Protein AF-A0A968B9H5-F1 (afdb_monomer_lite)

pLDDT: mean 78.17, std 20.03, range [37.38, 98.25]

Secondary structure (DSSP, 8-state):
-------------TT----------TTSTT---TTS--S--SSPPTTSSPPPTT-EEEEEEE---SS-BTTBPSSEEEEEETTS-EEE-

Sequence (89 aa):
MKGVFDGKNGQDISLVATAEAKKQDSSAIGAYSPTKPYPKHDVYYPGTEELKPDEIRVIAIGSGMPMPRLKQAAPCFLIELGNGDKFIF

Structure (mmCIF, N/CA/C/O backbone):
data_AF-A0A968B9H5-F1
#
_entry.id   AF-A0A968B9H5-F1
#
loop_
_atom_site.group_PDB
_atom_site.id
_atom_site.type_symbol
_atom_site.label_atom_id
_atom_site.label_alt_id
_atom_site.label_comp_id
_atom_site.label_asym_id
_atom_site.label_entity_id
_atom_site.label_seq_id
_atom_site.pdbx_PDB_ins_code
_atom_site.Cartn_x
_atom_site.Cartn_y
_atom_site.Cartn_z
_atom_site.occupancy
_atom_site.B_iso_or_equiv
_atom_site.auth_seq_id
_atom_site.auth_comp_id
_atom_site.auth_asym_id
_atom_site.auth_atom_id
_atom_site.pdbx_PDB_model_num
ATOM 1 N N . 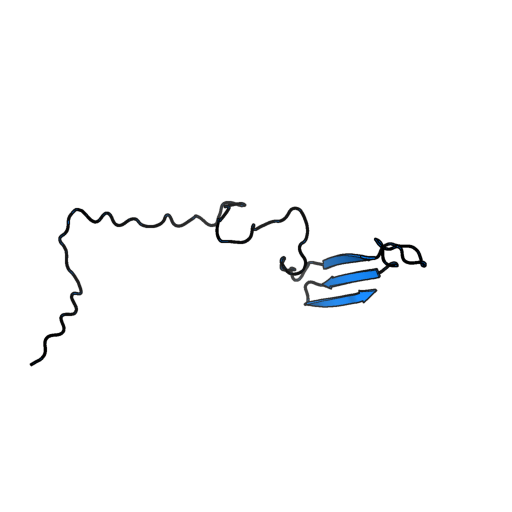MET A 1 1 ? -12.866 -20.917 64.616 1.00 37.38 1 MET A N 1
ATOM 2 C CA . MET A 1 1 ? -14.100 -21.437 63.986 1.00 37.38 1 MET A CA 1
ATOM 3 C C . MET A 1 1 ? -14.532 -20.426 62.928 1.00 37.38 1 MET A C 1
ATOM 5 O O . MET A 1 1 ? -14.391 -19.238 63.174 1.00 37.38 1 MET A O 1
ATOM 9 N N . LYS A 1 2 ? -14.897 -20.916 61.738 1.00 45.53 2 LYS A N 1
ATOM 10 C CA . LYS A 1 2 ? -15.171 -20.195 60.477 1.00 45.53 2 LYS A CA 1
ATOM 11 C C . LYS A 1 2 ? -16.126 -18.997 60.593 1.00 45.53 2 LYS A C 1
ATOM 13 O O . LYS A 1 2 ? -17.104 -19.067 61.325 1.00 45.53 2 LYS A O 1
ATOM 18 N N . GLY A 1 3 ? -15.922 -18.028 59.700 1.00 42.09 3 GLY A N 1
ATOM 19 C CA . GLY A 1 3 ? -16.956 -17.107 59.230 1.00 42.09 3 GLY A CA 1
ATOM 20 C C . GLY A 1 3 ? -16.472 -16.281 58.037 1.00 42.09 3 GLY A C 1
A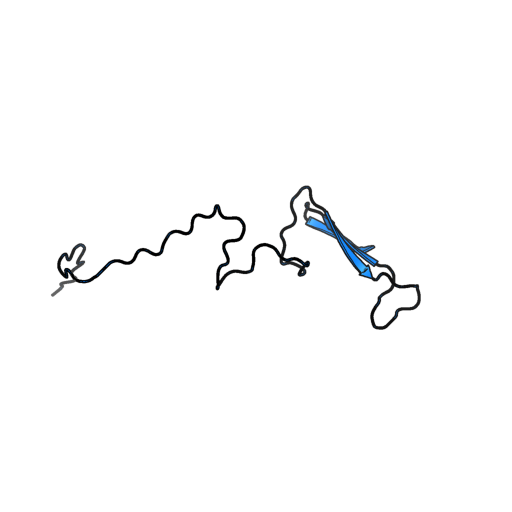TOM 21 O O . GLY A 1 3 ? -16.009 -15.164 58.220 1.00 42.09 3 GLY A O 1
ATOM 22 N N . VAL A 1 4 ? -16.534 -16.847 56.828 1.00 50.31 4 VAL A N 1
ATOM 23 C CA . VAL A 1 4 ? -16.475 -16.076 55.573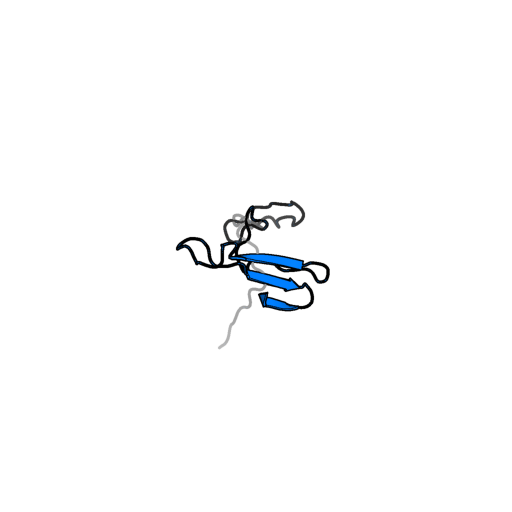 1.00 50.31 4 VAL A CA 1
ATOM 24 C C . VAL A 1 4 ? -17.873 -15.508 55.351 1.00 50.31 4 VAL A C 1
ATOM 26 O O . VAL A 1 4 ? -18.830 -16.279 55.311 1.00 50.31 4 VAL A O 1
ATOM 29 N N . PHE A 1 5 ? -17.992 -14.188 55.221 1.00 48.88 5 PHE A N 1
ATOM 30 C CA . PHE A 1 5 ? -19.230 -13.533 54.807 1.00 48.88 5 PHE A CA 1
ATOM 31 C C . PHE A 1 5 ? -19.112 -13.136 53.333 1.00 48.88 5 PHE A C 1
ATOM 33 O O . PHE A 1 5 ? -18.481 -12.136 53.000 1.00 48.88 5 PHE A O 1
ATOM 40 N N . ASP A 1 6 ? -19.737 -13.926 52.457 1.00 52.69 6 ASP A N 1
ATOM 41 C CA . ASP A 1 6 ? -20.088 -13.501 51.100 1.00 52.69 6 ASP A CA 1
ATOM 42 C C . ASP A 1 6 ? -21.218 -12.468 51.211 1.00 52.69 6 ASP A C 1
ATOM 44 O O . ASP A 1 6 ? -22.405 -12.801 51.258 1.00 52.69 6 ASP A O 1
ATOM 48 N N . GLY A 1 7 ? -20.844 -11.193 51.308 1.00 46.94 7 GLY A N 1
ATOM 49 C CA . GLY A 1 7 ? -21.766 -10.059 51.329 1.00 46.94 7 GLY A CA 1
ATOM 50 C C . GLY A 1 7 ? -22.369 -9.814 49.950 1.00 46.94 7 GLY A C 1
ATOM 51 O O . GLY A 1 7 ? -22.052 -8.824 49.302 1.00 46.94 7 GLY A O 1
ATOM 52 N N . LYS A 1 8 ? -23.233 -10.723 49.485 1.00 52.41 8 LYS A N 1
ATOM 53 C CA . LYS A 1 8 ? -23.900 -10.628 48.179 1.00 52.41 8 LYS A CA 1
ATOM 54 C C . LYS A 1 8 ? -24.864 -9.450 48.034 1.00 52.41 8 LYS A C 1
ATOM 56 O O . LYS A 1 8 ? -25.298 -9.244 46.916 1.00 52.41 8 LYS A O 1
ATOM 61 N N . ASN A 1 9 ? -25.187 -8.686 49.081 1.00 52.00 9 ASN A N 1
ATOM 62 C CA . ASN A 1 9 ? -25.919 -7.418 48.977 1.00 52.00 9 ASN A CA 1
ATOM 63 C C . ASN A 1 9 ? -25.710 -6.579 50.245 1.00 52.00 9 ASN A C 1
ATOM 65 O O . ASN A 1 9 ? -26.144 -6.975 51.325 1.00 52.00 9 ASN A O 1
ATOM 69 N N . GLY A 1 10 ? -25.080 -5.415 50.099 1.00 45.06 10 GLY A N 1
ATOM 70 C CA . GLY A 1 10 ? -25.054 -4.355 51.103 1.00 45.06 10 GLY A CA 1
ATOM 71 C C . GLY A 1 10 ? -25.599 -3.076 50.479 1.00 45.06 10 GLY A C 1
ATOM 72 O O . GLY A 1 10 ? -24.868 -2.364 49.801 1.00 45.06 10 GLY A O 1
ATOM 73 N N . GLN A 1 11 ? -26.891 -2.819 50.662 1.00 53.38 11 GLN A N 1
ATOM 74 C CA . GLN A 1 11 ? -27.493 -1.509 50.415 1.00 53.38 11 GLN A CA 1
ATOM 75 C C . GLN A 1 11 ? -27.433 -0.738 51.736 1.00 53.38 11 GLN A C 1
ATOM 77 O O . GLN A 1 11 ? -28.152 -1.094 52.662 1.00 53.38 11 GLN A O 1
ATOM 82 N N . ASP A 1 12 ? -26.500 0.210 51.846 1.00 45.81 12 ASP A N 1
ATOM 83 C CA . ASP A 1 12 ? -26.788 1.610 52.198 1.00 45.81 12 ASP A CA 1
ATOM 84 C C . ASP A 1 12 ? -25.483 2.412 52.327 1.00 45.81 12 ASP A C 1
ATOM 86 O O . ASP A 1 12 ? -24.809 2.379 53.353 1.00 45.81 12 ASP A O 1
ATOM 90 N N . ILE A 1 13 ? -25.144 3.161 51.273 1.00 48.50 13 ILE A N 1
ATOM 91 C CA . ILE A 1 13 ? -24.483 4.468 51.384 1.00 48.50 13 ILE A CA 1
ATOM 92 C C . ILE A 1 13 ? -25.061 5.314 50.245 1.00 48.50 13 ILE A C 1
ATOM 94 O O . ILE A 1 13 ? -24.649 5.191 49.091 1.00 48.50 13 ILE A O 1
ATOM 98 N N . SER A 1 14 ? -26.031 6.170 50.559 1.00 49.03 14 SER A N 1
ATOM 99 C CA . SER A 1 14 ? -26.777 7.048 49.639 1.00 49.03 14 SER A CA 1
ATOM 100 C C . SER A 1 14 ? -25.940 8.156 48.962 1.00 49.03 14 SER A C 1
ATOM 102 O O . SER A 1 14 ? -26.476 9.173 48.530 1.00 49.03 14 SER A O 1
ATOM 104 N N . LEU A 1 15 ? -24.620 7.970 48.846 1.00 50.69 15 LEU A N 1
ATOM 105 C CA . LEU A 1 15 ? -23.667 8.933 48.282 1.00 50.69 15 LEU A CA 1
ATOM 106 C C . LEU A 1 15 ? -22.736 8.351 47.209 1.00 50.69 15 LEU A C 1
ATOM 108 O O . LEU A 1 15 ? -21.930 9.093 46.649 1.00 50.69 15 LEU A O 1
ATOM 112 N N . VAL A 1 16 ? -22.829 7.060 46.874 1.00 57.44 16 VAL A N 1
ATOM 113 C CA . VAL A 1 16 ? -22.026 6.501 45.777 1.00 57.44 16 VAL A CA 1
ATOM 114 C C . VAL A 1 16 ? -22.823 6.599 44.482 1.00 57.44 16 VAL A C 1
ATOM 116 O O . VAL A 1 16 ? -23.591 5.706 44.136 1.00 57.44 16 VAL A O 1
ATOM 119 N N . ALA A 1 17 ? -22.649 7.707 43.760 1.00 56.34 17 ALA A N 1
ATOM 120 C CA . ALA A 1 17 ? -23.098 7.801 42.379 1.00 56.34 17 ALA A CA 1
ATOM 121 C C . ALA A 1 17 ? -22.338 6.754 41.550 1.00 56.34 17 ALA A C 1
ATOM 123 O O . ALA A 1 17 ? -21.130 6.871 41.331 1.00 56.34 17 ALA A O 1
ATOM 124 N N . THR A 1 18 ? -23.032 5.714 41.099 1.00 62.94 18 THR A N 1
ATOM 125 C CA . THR A 1 18 ? -22.504 4.792 40.097 1.00 62.94 18 THR A CA 1
ATOM 126 C C . THR A 1 18 ? -22.452 5.524 38.761 1.00 62.94 18 THR A C 1
ATOM 128 O O . THR A 1 18 ? -23.470 5.788 38.126 1.00 62.94 18 THR A O 1
ATOM 131 N N . ALA A 1 19 ? -21.248 5.910 38.343 1.00 61.59 19 ALA A N 1
ATOM 132 C CA . ALA A 1 19 ? -21.020 6.444 37.011 1.00 61.59 19 ALA A CA 1
ATOM 133 C C . ALA A 1 19 ? -20.859 5.275 36.032 1.00 61.59 19 ALA A C 1
ATOM 135 O O . ALA A 1 19 ? -19.835 4.591 36.030 1.00 61.59 19 ALA A O 1
ATOM 136 N N . GLU A 1 20 ? -21.863 5.041 35.193 1.00 63.88 20 GLU A N 1
ATOM 137 C CA . GLU A 1 20 ? -21.701 4.177 34.028 1.00 63.88 20 GLU A CA 1
ATOM 138 C C . GLU A 1 20 ? -20.989 4.961 32.921 1.00 63.88 20 GLU A C 1
ATOM 140 O O . GLU A 1 20 ? -21.430 6.035 32.502 1.00 63.88 20 GLU A O 1
ATOM 145 N N . ALA A 1 21 ? -19.860 4.434 32.440 1.00 60.97 21 ALA A N 1
ATOM 146 C CA . ALA A 1 21 ? -19.200 4.982 31.265 1.00 60.97 21 ALA A CA 1
ATOM 147 C C . ALA A 1 21 ? -20.162 4.887 30.073 1.00 60.97 21 ALA A C 1
ATOM 149 O O . ALA A 1 21 ? -20.653 3.805 29.744 1.00 60.97 21 ALA A O 1
ATOM 150 N N . LYS A 1 22 ? -20.431 6.025 29.424 1.00 58.16 22 LYS A N 1
ATOM 151 C CA . LYS A 1 22 ? -21.310 6.106 28.255 1.00 58.16 22 LYS A CA 1
ATOM 152 C C . LYS A 1 22 ? -20.847 5.086 27.210 1.00 58.16 22 LYS A C 1
ATOM 154 O O . LYS A 1 22 ? -19.753 5.215 26.662 1.00 58.16 22 LYS A O 1
ATOM 159 N N . LYS A 1 23 ? -21.670 4.070 26.934 1.00 52.81 23 LYS A N 1
ATOM 160 C CA . LYS A 1 23 ? -21.418 3.107 25.858 1.00 52.81 23 LYS A CA 1
ATOM 161 C C . LYS A 1 23 ? -21.412 3.892 24.548 1.00 52.81 23 LYS A C 1
ATOM 163 O O . LYS A 1 23 ? -22.425 4.463 24.155 1.00 52.81 23 LYS A O 1
ATOM 168 N N . GLN A 1 24 ? -20.238 4.020 23.941 1.00 55.19 24 GLN A N 1
ATOM 169 C CA . GLN A 1 24 ? -20.062 4.803 22.728 1.00 55.19 24 GLN A CA 1
ATOM 170 C C . GLN A 1 24 ? -20.737 4.062 21.573 1.00 55.19 24 GLN A C 1
ATOM 172 O O . GLN A 1 24 ? -20.284 2.984 21.177 1.00 55.19 24 GLN A O 1
ATOM 177 N N . ASP A 1 25 ? -21.837 4.628 21.071 1.00 47.25 25 ASP A N 1
ATOM 178 C CA . ASP A 1 25 ? -22.510 4.141 19.871 1.00 47.25 25 ASP A CA 1
ATOM 179 C C . ASP A 1 25 ? -21.489 4.051 18.739 1.00 47.25 25 ASP A C 1
ATOM 181 O O . ASP A 1 25 ? -20.881 5.035 18.317 1.00 47.25 25 ASP A O 1
ATOM 185 N N . SER A 1 26 ? -21.268 2.827 18.275 1.00 49.22 26 SER A N 1
ATOM 186 C CA . SER A 1 26 ? -20.229 2.474 17.307 1.00 49.22 26 SER A CA 1
ATOM 187 C C . SER A 1 26 ? -20.594 2.886 15.871 1.00 49.22 26 SER A C 1
ATOM 189 O O . SER A 1 26 ? -20.000 2.390 14.920 1.00 49.22 26 SER A O 1
ATOM 191 N N . SER A 1 27 ? -21.588 3.764 15.703 1.00 46.53 27 SER A N 1
ATOM 192 C CA . SER A 1 27 ? -22.184 4.145 14.418 1.00 46.53 27 SER A CA 1
ATOM 193 C C . SER A 1 27 ? -21.744 5.518 13.896 1.00 46.53 27 SER A C 1
ATOM 195 O O . SER A 1 27 ? -22.116 5.889 12.785 1.00 46.53 27 SER A O 1
ATOM 197 N N . ALA A 1 28 ? -20.923 6.271 14.637 1.00 51.66 28 ALA A N 1
ATOM 198 C CA . ALA A 1 28 ? -20.328 7.503 14.125 1.00 51.66 28 ALA A CA 1
ATOM 199 C C . ALA A 1 28 ? -19.009 7.194 13.398 1.00 51.66 28 ALA A C 1
ATOM 201 O O . ALA A 1 28 ? -17.991 6.901 14.031 1.00 51.66 28 ALA A O 1
ATOM 202 N N . ILE A 1 29 ? -19.020 7.283 12.063 1.00 49.81 29 ILE A N 1
ATOM 203 C CA . ILE A 1 29 ? -17.803 7.325 11.242 1.00 49.81 29 ILE A CA 1
ATOM 204 C C . ILE A 1 29 ? -16.911 8.450 11.798 1.00 49.81 29 ILE A C 1
ATOM 206 O O . ILE A 1 29 ? -17.249 9.623 11.671 1.00 49.81 29 ILE A O 1
ATOM 210 N N . GLY A 1 30 ? -15.801 8.096 12.456 1.00 59.06 30 GLY A N 1
ATOM 211 C CA . GLY A 1 30 ? -14.816 9.065 12.960 1.00 59.06 30 GLY A CA 1
ATOM 212 C C . GLY A 1 30 ? -14.852 9.382 14.461 1.00 59.06 30 GLY A C 1
ATOM 213 O O . GLY A 1 30 ? -14.306 10.404 14.870 1.00 59.06 30 GLY A O 1
ATOM 214 N N . ALA A 1 31 ? -15.441 8.532 15.304 1.00 65.31 31 ALA A N 1
ATOM 215 C CA . ALA A 1 31 ? -15.277 8.634 16.754 1.00 65.31 31 ALA A CA 1
ATOM 216 C C . ALA A 1 31 ? -13.790 8.498 17.172 1.00 65.31 31 ALA A C 1
ATOM 218 O O . ALA A 1 31 ? -13.268 7.392 17.305 1.00 65.31 31 ALA A O 1
ATOM 219 N N . TYR A 1 32 ? -13.104 9.628 17.375 1.00 72.06 32 TYR A N 1
ATOM 220 C CA . TYR A 1 32 ? -11.721 9.672 17.857 1.00 72.06 32 TYR A CA 1
ATOM 221 C C . TYR A 1 32 ? -11.627 9.069 19.264 1.00 72.06 32 TYR A C 1
ATOM 223 O O . TYR A 1 32 ? -12.345 9.477 20.179 1.00 72.06 32 TYR A O 1
ATOM 231 N N . SER A 1 33 ? -10.733 8.097 19.439 1.00 80.62 33 SER A N 1
ATOM 232 C CA . SER A 1 33 ? -10.430 7.491 20.733 1.00 80.62 33 SER A CA 1
ATOM 233 C C . SER A 1 33 ? -9.000 7.860 21.129 1.00 80.62 33 SER A C 1
ATOM 235 O O . SER A 1 33 ? -8.090 7.601 20.347 1.00 80.62 33 SER A O 1
ATOM 237 N N . PRO A 1 34 ? -8.764 8.403 22.337 1.00 83.94 34 PRO A N 1
ATOM 238 C CA . PRO A 1 34 ? -7.417 8.765 22.788 1.00 83.94 34 PRO A CA 1
ATOM 239 C C . PRO A 1 34 ? -6.446 7.582 22.897 1.00 83.94 34 PRO A C 1
ATOM 241 O O . PRO A 1 34 ? -5.241 7.786 22.984 1.00 83.94 34 PRO A O 1
ATOM 244 N N . THR A 1 35 ? -6.967 6.353 22.953 1.00 85.56 35 THR A N 1
ATOM 245 C CA . THR A 1 35 ? -6.188 5.131 23.193 1.00 85.56 35 THR A CA 1
ATOM 246 C C . THR A 1 35 ? -6.157 4.180 22.002 1.00 85.56 35 THR A C 1
ATOM 248 O O . THR A 1 35 ? -5.425 3.194 22.051 1.00 85.56 35 THR A O 1
ATOM 251 N N . LYS A 1 36 ? -6.932 4.438 20.939 1.00 82.69 36 LYS A N 1
ATOM 252 C CA . LYS A 1 36 ? -6.950 3.585 19.742 1.00 82.69 36 LYS A CA 1
ATOM 253 C C . LYS A 1 36 ? -6.292 4.285 18.552 1.00 82.69 36 LYS A C 1
ATOM 255 O O . LYS A 1 36 ? -6.385 5.509 18.451 1.00 82.69 36 LYS A O 1
ATOM 260 N N . PRO A 1 37 ? -5.681 3.522 17.627 1.00 77.69 37 PRO A N 1
ATOM 261 C CA . PRO A 1 37 ? -5.241 4.057 16.347 1.00 77.69 37 PRO A CA 1
ATOM 262 C C . PRO A 1 37 ? -6.383 4.765 15.619 1.00 77.69 37 PRO A C 1
ATOM 264 O O . PRO A 1 37 ? -7.543 4.347 15.693 1.00 77.69 37 PRO A O 1
ATOM 267 N N . TYR A 1 38 ? -6.045 5.849 14.924 1.00 80.56 38 TYR A N 1
ATOM 268 C CA . TYR A 1 38 ? -7.012 6.581 14.120 1.00 80.56 38 TYR A CA 1
ATOM 269 C C . TYR A 1 38 ? -7.544 5.665 13.003 1.00 80.56 38 TYR A C 1
ATOM 271 O O . TYR A 1 38 ? -6.745 5.019 12.331 1.00 80.56 38 TYR A O 1
ATOM 279 N N . PRO A 1 39 ? -8.869 5.570 12.798 1.00 77.12 39 PRO A N 1
ATOM 280 C CA . PRO A 1 39 ? -9.445 4.517 11.963 1.00 77.12 39 PRO A CA 1
ATOM 281 C C . PRO A 1 39 ? -9.191 4.679 10.460 1.00 77.12 39 PRO A C 1
ATOM 283 O O . PRO A 1 39 ? -9.372 3.718 9.721 1.00 77.12 39 PRO A O 1
ATOM 286 N N . LYS A 1 40 ? -8.828 5.874 9.983 1.00 82.50 40 LYS A N 1
ATOM 287 C CA . LYS A 1 40 ? -8.602 6.131 8.558 1.00 82.50 40 LYS A CA 1
ATOM 288 C C . LYS A 1 40 ? -7.468 7.122 8.377 1.00 82.50 40 LYS A C 1
ATOM 290 O O . LYS A 1 40 ? -7.615 8.266 8.765 1.00 82.50 40 LYS A O 1
ATOM 295 N N . HIS A 1 41 ? -6.368 6.727 7.763 1.00 86.00 41 HIS A N 1
ATOM 296 C CA . HIS A 1 41 ? -5.270 7.649 7.494 1.00 86.00 41 HIS A CA 1
ATOM 297 C C . HIS A 1 41 ? -5.436 8.323 6.125 1.00 86.00 41 HIS A C 1
ATOM 299 O O . HIS A 1 41 ? -6.032 7.753 5.213 1.00 86.00 41 HIS A O 1
ATOM 305 N N . ASP A 1 42 ? -4.899 9.536 5.977 1.00 91.88 42 ASP A N 1
ATOM 306 C CA . ASP A 1 42 ? -4.789 10.196 4.665 1.00 91.88 42 ASP A CA 1
ATOM 307 C C . ASP A 1 42 ? -3.655 9.593 3.815 1.00 91.88 42 ASP A C 1
ATOM 309 O O . ASP A 1 42 ? -3.582 9.810 2.607 1.00 91.88 42 ASP A O 1
ATOM 313 N N . VAL A 1 43 ? -2.756 8.839 4.456 1.00 94.81 43 VAL A N 1
ATOM 314 C CA . VAL A 1 43 ? -1.609 8.163 3.848 1.00 94.81 43 VAL A CA 1
ATOM 315 C C . VAL A 1 43 ? -1.533 6.723 4.328 1.00 94.81 43 VAL A C 1
ATOM 317 O O . VAL A 1 43 ? -1.941 6.409 5.441 1.00 94.81 43 VAL A O 1
ATOM 320 N N . TYR A 1 44 ? -0.941 5.864 3.509 1.00 93.50 44 TYR A N 1
ATOM 321 C CA . TYR A 1 44 ? -0.740 4.466 3.857 1.00 93.50 44 TYR A CA 1
ATOM 322 C C . TYR A 1 44 ? 0.461 4.289 4.796 1.00 93.50 44 TYR A C 1
ATOM 324 O O . TYR A 1 44 ? 1.589 4.652 4.447 1.00 93.50 44 TYR A O 1
ATOM 332 N N . TYR A 1 45 ? 0.228 3.673 5.957 1.00 94.19 45 TYR A N 1
ATOM 333 C CA . TYR A 1 45 ? 1.286 3.134 6.810 1.00 94.19 45 TYR A CA 1
ATOM 334 C C . TYR A 1 45 ? 1.407 1.620 6.570 1.00 94.19 45 TYR A C 1
ATOM 336 O O . TYR A 1 45 ? 0.434 0.887 6.759 1.00 94.19 45 TYR A O 1
ATOM 344 N N . PRO A 1 46 ? 2.580 1.113 6.148 1.00 94.25 46 PRO A N 1
ATOM 345 C CA . PRO A 1 46 ? 2.728 -0.299 5.818 1.00 94.25 46 PRO A CA 1
ATOM 346 C C . PRO A 1 46 ? 2.287 -1.242 6.943 1.00 94.25 46 PRO A C 1
ATOM 348 O O . PRO A 1 46 ? 2.790 -1.165 8.062 1.00 94.25 46 PRO A O 1
ATOM 351 N N . GLY A 1 47 ? 1.355 -2.145 6.625 1.00 91.69 47 GLY A N 1
ATOM 352 C CA . GLY A 1 47 ? 0.867 -3.176 7.546 1.00 91.69 47 GLY A CA 1
ATOM 353 C C . GLY A 1 47 ? -0.197 -2.730 8.556 1.00 91.69 47 GLY A C 1
ATOM 354 O O . GLY A 1 47 ? -0.582 -3.542 9.393 1.00 91.69 47 GLY A O 1
ATOM 355 N N . THR A 1 48 ? -0.694 -1.489 8.500 1.00 91.06 48 THR A N 1
ATOM 356 C CA . THR A 1 48 ? -1.749 -1.017 9.423 1.00 91.06 48 THR A CA 1
ATOM 357 C C . THR A 1 48 ? -3.167 -1.173 8.879 1.00 91.06 48 THR A C 1
ATOM 359 O O . THR A 1 48 ? -4.124 -1.053 9.639 1.00 91.06 48 THR A O 1
ATOM 362 N N . GLU A 1 49 ? -3.316 -1.412 7.576 1.00 91.06 49 GLU A N 1
ATOM 363 C CA . GLU A 1 49 ? -4.608 -1.495 6.889 1.00 91.06 49 GLU A CA 1
ATOM 364 C C . GLU A 1 49 ? -4.884 -2.922 6.402 1.00 91.06 49 GLU A C 1
ATOM 366 O O . GLU A 1 49 ? -4.103 -3.494 5.630 1.00 91.06 49 GLU A O 1
ATOM 371 N N . GLU A 1 50 ? -6.019 -3.480 6.823 1.00 92.12 50 GLU A N 1
ATOM 372 C CA . GLU A 1 50 ? -6.530 -4.767 6.342 1.00 92.12 50 GLU A CA 1
ATOM 373 C C . GLU A 1 50 ? -6.919 -4.671 4.859 1.00 92.12 50 GLU A C 1
ATOM 375 O O . GLU A 1 50 ? -7.483 -3.666 4.431 1.00 92.12 50 GLU A O 1
ATOM 380 N N . LEU A 1 51 ? -6.597 -5.705 4.077 1.00 94.94 51 LEU A N 1
ATOM 381 C CA . LEU A 1 51 ? -6.908 -5.783 2.649 1.00 94.94 51 LEU A CA 1
ATOM 382 C C . LEU A 1 51 ? -8.093 -6.728 2.447 1.00 94.94 51 LEU A C 1
ATOM 384 O O . LEU A 1 51 ? -8.050 -7.869 2.910 1.00 94.94 51 LEU A O 1
ATOM 388 N N . LYS A 1 52 ? -9.153 -6.269 1.779 1.00 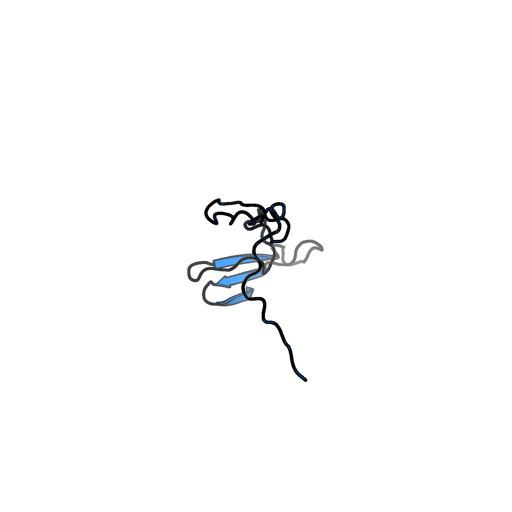96.56 52 LYS A N 1
ATOM 389 C CA . LYS A 1 52 ? -10.347 -7.101 1.566 1.00 96.56 52 LYS A CA 1
ATOM 390 C C . LYS A 1 52 ? -10.116 -8.174 0.497 1.00 96.56 52 LYS A C 1
ATOM 392 O O . LYS A 1 52 ? -9.276 -7.972 -0.376 1.00 96.56 52 LYS A O 1
ATOM 397 N N . PRO A 1 53 ? -10.890 -9.279 0.496 1.00 97.75 53 PRO A N 1
ATOM 398 C CA . PRO A 1 53 ? -10.732 -10.359 -0.484 1.00 97.75 53 PRO A CA 1
ATOM 399 C C . PRO A 1 53 ? -10.825 -9.924 -1.957 1.00 97.75 53 PRO A C 1
ATOM 401 O O . PRO A 1 53 ? -10.208 -10.547 -2.816 1.00 97.75 53 PRO A O 1
ATOM 404 N N . ASP A 1 54 ? -11.583 -8.867 -2.246 1.00 97.81 54 ASP A N 1
ATOM 405 C CA . ASP A 1 54 ? -11.816 -8.276 -3.568 1.00 97.81 54 ASP A CA 1
ATOM 406 C C . ASP A 1 54 ? -10.980 -7.006 -3.831 1.00 97.81 54 ASP A C 1
ATOM 408 O O . ASP A 1 54 ? -11.283 -6.225 -4.733 1.00 97.81 54 ASP A O 1
ATOM 412 N N . GLU A 1 55 ? -9.915 -6.796 -3.055 1.00 98.00 55 GLU A N 1
ATOM 413 C CA . GLU A 1 55 ? -9.054 -5.616 -3.116 1.00 98.00 55 GLU A CA 1
ATOM 414 C C . GLU A 1 55 ? -7.614 -5.972 -3.520 1.00 98.00 55 GLU A C 1
ATOM 416 O O . GLU A 1 55 ? -7.104 -7.062 -3.251 1.00 98.00 55 GLU A O 1
ATOM 421 N N . ILE A 1 56 ? -6.938 -5.027 -4.177 1.00 97.94 56 ILE A N 1
ATOM 422 C CA . ILE A 1 56 ? -5.516 -5.111 -4.527 1.00 97.94 56 ILE A CA 1
ATOM 423 C C . ILE A 1 56 ? -4.823 -3.849 -4.027 1.00 97.94 56 ILE A C 1
ATOM 425 O O . ILE A 1 56 ? -5.315 -2.741 -4.240 1.00 97.94 56 ILE A O 1
ATOM 429 N N . ARG A 1 57 ? -3.636 -4.010 -3.437 1.00 98.00 57 ARG A N 1
ATOM 430 C CA . ARG A 1 57 ? -2.745 -2.906 -3.073 1.00 98.00 57 ARG A CA 1
ATOM 431 C C . ARG A 1 57 ? -1.483 -2.950 -3.927 1.00 98.00 57 ARG A C 1
ATOM 433 O O . ARG A 1 57 ? -0.746 -3.931 -3.905 1.00 98.00 57 ARG A O 1
ATOM 440 N N . VAL A 1 58 ? -1.222 -1.868 -4.660 1.00 97.81 58 VAL A N 1
ATOM 441 C CA . VAL A 1 58 ? -0.011 -1.704 -5.479 1.00 97.81 58 VAL A CA 1
ATOM 442 C C . VAL A 1 58 ? 0.856 -0.609 -4.874 1.00 97.81 58 VAL A C 1
ATOM 444 O O . VAL A 1 58 ? 0.410 0.524 -4.707 1.00 97.81 58 VAL A O 1
ATOM 447 N N . ILE A 1 59 ? 2.105 -0.944 -4.557 1.00 98.00 59 ILE A N 1
ATOM 448 C CA . ILE A 1 59 ? 3.067 -0.042 -3.925 1.00 98.00 59 ILE A CA 1
ATOM 449 C C . ILE A 1 59 ? 4.265 0.108 -4.861 1.00 98.00 59 ILE A C 1
ATOM 451 O O . ILE A 1 59 ? 4.982 -0.856 -5.129 1.00 98.00 59 ILE A O 1
ATOM 455 N N . ALA A 1 60 ? 4.511 1.328 -5.338 1.00 96.44 60 ALA A N 1
ATOM 456 C CA . ALA A 1 60 ? 5.745 1.650 -6.045 1.00 96.44 60 ALA A CA 1
ATOM 457 C C . ALA A 1 60 ? 6.890 1.758 -5.027 1.00 96.44 60 ALA A C 1
ATOM 459 O O . ALA A 1 60 ? 7.010 2.757 -4.317 1.00 96.44 60 ALA A O 1
ATOM 460 N N . ILE A 1 61 ? 7.720 0.719 -4.945 1.00 94.88 61 ILE A N 1
ATOM 461 C CA . ILE A 1 61 ? 8.923 0.698 -4.096 1.00 94.88 61 ILE A CA 1
ATOM 462 C C . ILE A 1 61 ? 10.125 1.349 -4.801 1.00 94.88 61 ILE A C 1
ATOM 464 O O . ILE A 1 61 ? 11.076 1.778 -4.146 1.00 94.88 61 ILE A O 1
ATOM 468 N N . GLY A 1 62 ? 10.043 1.527 -6.121 1.00 94.00 62 GLY A N 1
ATOM 469 C CA . GLY A 1 62 ? 10.983 2.316 -6.900 1.00 94.00 62 GLY A CA 1
ATOM 470 C C . GLY A 1 62 ? 10.384 2.773 -8.227 1.00 94.00 62 GLY A C 1
ATOM 471 O O . GLY A 1 62 ? 9.536 2.111 -8.818 1.00 94.00 62 GLY A O 1
ATOM 472 N N . SER A 1 63 ? 10.804 3.948 -8.687 1.00 94.38 63 SER A N 1
ATOM 473 C CA . SER A 1 63 ? 10.271 4.604 -9.894 1.00 94.38 63 SER A CA 1
ATOM 474 C C . SER A 1 63 ? 11.365 5.262 -10.736 1.00 94.38 63 SER A C 1
ATOM 476 O O . SER A 1 63 ? 11.093 6.128 -11.564 1.00 94.38 63 SER A O 1
ATOM 478 N N . GLY A 1 64 ? 12.625 4.951 -10.432 1.00 91.38 64 GLY A N 1
ATOM 479 C CA . GLY A 1 64 ? 13.806 5.586 -10.999 1.00 91.38 64 GLY A CA 1
ATOM 480 C C . GLY A 1 64 ? 14.156 5.092 -12.393 1.00 91.38 64 GLY A C 1
ATOM 481 O O . GLY A 1 64 ? 13.480 4.264 -12.985 1.00 91.38 64 GLY A O 1
ATOM 482 N N . MET A 1 65 ? 15.261 5.611 -12.910 1.00 90.50 65 MET A N 1
ATOM 483 C CA . MET A 1 65 ? 15.890 5.121 -14.137 1.00 90.50 65 MET A CA 1
ATOM 484 C C . MET A 1 65 ? 16.970 4.086 -13.771 1.00 90.50 65 MET A C 1
ATOM 486 O O . MET A 1 65 ? 17.292 3.965 -12.589 1.00 90.50 65 MET A O 1
ATOM 490 N N . PRO A 1 66 ? 17.550 3.343 -14.737 1.00 86.69 66 PRO A N 1
ATOM 491 C CA . PRO A 1 66 ? 18.434 2.207 -14.446 1.00 86.69 66 PRO A CA 1
ATOM 492 C C . PRO A 1 66 ? 19.596 2.517 -13.492 1.00 86.69 66 PRO A C 1
ATOM 494 O O . PRO A 1 66 ? 20.036 1.641 -12.755 1.00 86.69 66 PRO A O 1
ATOM 497 N N . MET A 1 67 ? 20.071 3.765 -13.472 1.00 88.44 67 MET A N 1
ATOM 498 C CA . MET A 1 67 ? 21.023 4.225 -12.467 1.00 88.44 67 MET A CA 1
ATOM 499 C C . MET A 1 67 ? 20.282 4.711 -11.206 1.00 88.44 67 MET A C 1
ATOM 501 O O . MET A 1 67 ? 19.559 5.714 -11.287 1.00 88.44 67 MET A O 1
ATOM 505 N N . PRO A 1 68 ? 20.469 4.064 -10.040 1.00 81.88 68 PRO A N 1
ATOM 506 C CA . PRO A 1 68 ? 19.785 4.450 -8.813 1.00 81.88 68 PRO A CA 1
ATOM 507 C C . PRO A 1 68 ? 20.210 5.847 -8.350 1.00 81.88 68 PRO A C 1
ATOM 509 O O . PRO A 1 68 ? 21.370 6.247 -8.466 1.00 81.88 68 PRO A O 1
ATOM 512 N N . ARG A 1 69 ? 19.256 6.590 -7.783 1.00 86.44 69 ARG A N 1
ATOM 513 C CA . ARG A 1 69 ? 19.502 7.860 -7.086 1.00 86.44 69 ARG A CA 1
ATOM 514 C C . ARG A 1 69 ? 19.276 7.637 -5.595 1.00 86.44 69 ARG A C 1
ATOM 516 O O . ARG A 1 69 ? 18.433 6.832 -5.220 1.00 86.44 69 ARG A O 1
ATOM 523 N N . LEU A 1 70 ? 19.946 8.403 -4.732 1.00 87.94 70 LEU A N 1
ATOM 524 C CA . LEU A 1 70 ? 19.828 8.252 -3.269 1.00 87.94 70 LEU A CA 1
ATOM 525 C C . LEU A 1 70 ? 18.381 8.280 -2.738 1.00 87.94 70 LEU A C 1
ATOM 527 O O . LEU A 1 70 ? 18.103 7.683 -1.706 1.00 87.94 70 LEU A O 1
ATOM 531 N N . LYS A 1 71 ? 17.463 8.969 -3.427 1.00 91.25 71 LYS A N 1
ATOM 532 C CA . LYS A 1 71 ? 16.046 9.092 -3.040 1.00 91.25 71 LYS A CA 1
ATOM 533 C C . LYS A 1 71 ? 15.086 8.249 -3.887 1.00 91.25 71 LYS A C 1
ATOM 535 O O . LYS A 1 71 ? 13.880 8.365 -3.708 1.00 91.25 71 LYS A O 1
ATOM 540 N N . GLN A 1 72 ? 15.589 7.473 -4.847 1.00 94.12 72 GLN A N 1
ATOM 541 C CA . GLN A 1 72 ? 14.747 6.791 -5.827 1.00 94.12 72 GLN A CA 1
ATOM 542 C C . GLN A 1 72 ? 15.450 5.534 -6.352 1.00 94.12 72 GLN A C 1
ATOM 544 O O . GLN A 1 72 ? 16.418 5.621 -7.114 1.00 94.12 72 GLN A O 1
ATOM 549 N N . ALA A 1 73 ? 14.948 4.371 -5.933 1.00 91.75 73 ALA A N 1
ATOM 550 C CA . ALA A 1 73 ? 15.353 3.076 -6.470 1.00 91.75 73 ALA A CA 1
ATOM 551 C C . ALA A 1 73 ? 14.926 2.927 -7.943 1.00 91.75 73 ALA A C 1
ATOM 553 O O . ALA A 1 73 ? 14.069 3.675 -8.421 1.00 91.75 73 ALA A O 1
ATOM 554 N N . ALA A 1 74 ? 15.525 1.965 -8.654 1.00 92.88 74 ALA A N 1
ATOM 555 C CA . ALA A 1 74 ? 15.096 1.557 -9.996 1.00 92.88 74 ALA A CA 1
ATOM 556 C C . ALA A 1 74 ? 13.623 1.078 -9.991 1.00 92.88 74 ALA A C 1
ATOM 558 O O . ALA A 1 74 ? 13.079 0.864 -8.909 1.00 92.88 74 ALA A O 1
ATOM 559 N N . PRO A 1 75 ? 12.950 0.941 -11.149 1.00 94.88 75 PRO A N 1
ATOM 560 C CA . PRO A 1 75 ? 11.537 0.576 -11.195 1.00 94.88 75 PRO A CA 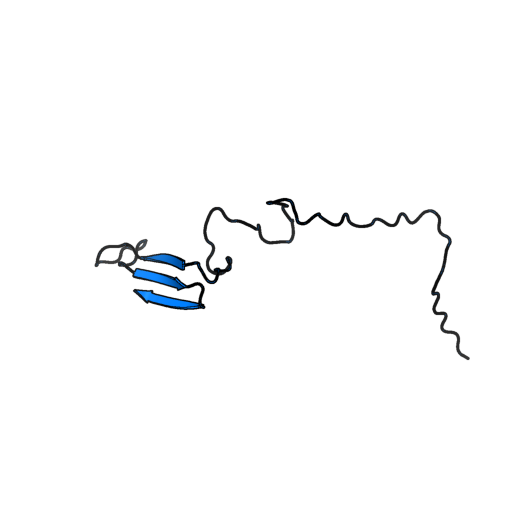1
ATOM 561 C C . PRO A 1 75 ? 11.283 -0.764 -10.511 1.00 94.88 75 PRO A C 1
ATOM 563 O O . PRO A 1 75 ? 11.871 -1.768 -10.906 1.00 94.88 75 PRO A O 1
ATOM 566 N N . CYS A 1 76 ? 10.422 -0.758 -9.498 1.00 95.00 76 CYS A N 1
ATOM 567 C CA . CYS A 1 76 ? 9.952 -1.970 -8.848 1.00 95.00 76 CYS A CA 1
ATOM 568 C C . CYS A 1 76 ? 8.612 -1.739 -8.143 1.00 95.00 76 CYS A C 1
ATOM 570 O O . CYS A 1 76 ? 8.325 -0.648 -7.628 1.00 95.00 76 CYS A O 1
ATOM 572 N N . PHE A 1 77 ? 7.792 -2.784 -8.109 1.00 97.44 77 PHE A N 1
ATOM 573 C CA . PHE A 1 77 ? 6.448 -2.757 -7.548 1.00 97.44 77 PHE A CA 1
ATOM 574 C C . PHE A 1 77 ? 6.227 -3.937 -6.607 1.00 97.44 77 PHE A C 1
ATOM 576 O O . PHE A 1 77 ? 6.535 -5.078 -6.937 1.00 97.44 77 PHE A O 1
ATOM 583 N N . LEU A 1 78 ? 5.639 -3.652 -5.447 1.00 97.88 78 LEU A N 1
ATOM 584 C CA . LEU A 1 78 ? 5.073 -4.654 -4.554 1.00 97.88 78 LEU A CA 1
ATOM 585 C C . LEU A 1 78 ? 3.562 -4.700 -4.783 1.00 97.88 78 LEU A C 1
ATOM 587 O O . LEU A 1 78 ? 2.884 -3.676 -4.685 1.00 97.88 78 LEU A O 1
ATOM 591 N N . ILE A 1 79 ? 3.047 -5.887 -5.081 1.00 98.12 79 ILE A N 1
ATOM 592 C CA . ILE A 1 79 ? 1.621 -6.136 -5.283 1.00 98.12 79 ILE A CA 1
ATOM 593 C C . ILE A 1 79 ? 1.141 -7.061 -4.173 1.00 98.12 79 ILE A C 1
ATOM 595 O O . ILE A 1 79 ? 1.658 -8.167 -4.027 1.00 98.12 79 ILE A O 1
ATOM 599 N N . GLU A 1 80 ? 0.152 -6.610 -3.407 1.00 98.25 80 GLU A N 1
ATOM 600 C CA . GLU A 1 80 ? -0.546 -7.406 -2.399 1.00 98.25 80 GLU A CA 1
ATOM 601 C C . GLU A 1 80 ? -1.981 -7.649 -2.868 1.00 98.25 80 GLU A C 1
ATOM 603 O O . GLU A 1 80 ? -2.690 -6.703 -3.219 1.00 98.25 80 GLU A O 1
ATOM 608 N N . LEU A 1 81 ? -2.407 -8.909 -2.885 1.00 98.06 81 LEU A N 1
ATOM 609 C CA . LEU A 1 81 ? -3.758 -9.308 -3.264 1.00 98.06 81 LEU A CA 1
ATOM 610 C C . LEU A 1 81 ? -4.587 -9.658 -2.023 1.00 98.06 81 LEU A C 1
ATOM 612 O O . LEU A 1 81 ? -4.068 -10.195 -1.043 1.00 98.06 81 LEU A O 1
ATOM 616 N N . GLY A 1 82 ? -5.894 -9.407 -2.088 1.00 97.56 82 GLY A N 1
ATOM 617 C CA . GLY A 1 82 ? -6.860 -9.736 -1.037 1.00 97.56 82 GLY A CA 1
ATOM 618 C C . GLY A 1 82 ? -6.942 -11.216 -0.657 1.00 97.56 82 GLY A C 1
ATOM 619 O O . GLY A 1 82 ? -7.392 -11.554 0.434 1.00 97.56 82 GLY A O 1
ATOM 620 N N . ASN A 1 83 ? -6.477 -12.113 -1.531 1.00 97.38 83 ASN A N 1
ATOM 621 C CA . ASN A 1 83 ? -6.368 -13.547 -1.249 1.00 97.38 83 ASN A CA 1
ATOM 622 C C . ASN A 1 83 ? -5.127 -13.914 -0.405 1.00 97.38 83 ASN A C 1
ATOM 624 O O . ASN A 1 83 ? -4.958 -15.080 -0.056 1.00 97.38 83 ASN A O 1
ATOM 628 N N . GLY A 1 84 ? -4.272 -12.938 -0.080 1.00 96.69 84 GLY A N 1
ATOM 629 C CA . GLY A 1 84 ? -3.057 -13.105 0.716 1.00 96.69 84 GLY A CA 1
ATOM 630 C C . GLY A 1 84 ? -1.766 -13.221 -0.099 1.00 96.69 84 GLY A C 1
ATOM 631 O O . GLY A 1 84 ? -0.685 -13.098 0.484 1.00 96.69 84 GLY A O 1
ATOM 632 N N . ASP A 1 85 ? -1.848 -13.400 -1.420 1.00 98.06 85 ASP A N 1
ATOM 633 C CA . ASP A 1 85 ? -0.665 -13.506 -2.272 1.00 98.06 85 ASP A CA 1
ATOM 634 C C . ASP A 1 85 ? 0.076 -12.166 -2.376 1.00 98.06 85 ASP A C 1
ATOM 636 O O . ASP A 1 85 ? -0.520 -11.081 -2.380 1.00 98.06 85 ASP A O 1
ATOM 640 N N . LYS A 1 86 ? 1.408 -12.240 -2.478 1.00 97.88 86 LYS A N 1
ATOM 641 C CA . LYS A 1 86 ? 2.287 -11.072 -2.602 1.00 97.88 86 LYS A CA 1
ATOM 642 C C . LYS A 1 86 ? 3.344 -11.309 -3.674 1.00 97.8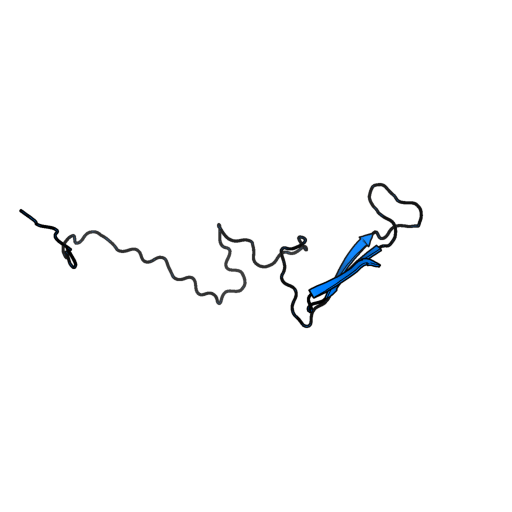8 86 LYS A C 1
ATOM 644 O O . LYS A 1 86 ? 4.025 -12.332 -3.659 1.00 97.88 86 LYS A O 1
ATOM 649 N N . PHE A 1 87 ? 3.510 -10.339 -4.568 1.00 97.94 87 PHE A N 1
ATOM 650 C CA . PHE A 1 87 ? 4.442 -10.407 -5.694 1.00 97.94 87 PHE A CA 1
ATOM 651 C C . PHE A 1 87 ? 5.350 -9.178 -5.727 1.00 97.94 87 PHE A C 1
ATOM 653 O O . PHE A 1 87 ? 4.924 -8.078 -5.371 1.00 97.94 87 PHE A O 1
ATOM 660 N N . ILE A 1 88 ? 6.586 -9.362 -6.191 1.00 97.12 88 ILE A N 1
ATOM 661 C CA . ILE A 1 88 ? 7.521 -8.275 -6.497 1.00 97.12 88 ILE A CA 1
ATOM 662 C C . ILE A 1 88 ? 7.833 -8.335 -7.992 1.00 97.12 88 ILE A C 1
ATOM 664 O O . ILE A 1 88 ? 8.200 -9.400 -8.493 1.00 97.12 88 ILE A O 1
ATOM 668 N N . PHE A 1 89 ? 7.683 -7.197 -8.667 1.00 93.12 89 PHE A N 1
ATOM 669 C CA . PHE A 1 89 ? 8.002 -6.990 -10.080 1.00 93.12 89 PHE A CA 1
ATOM 670 C C . PHE A 1 89 ? 9.052 -5.897 -10.247 1.00 93.12 89 PHE A C 1
ATOM 672 O O . PHE A 1 89 ? 9.003 -4.917 -9.465 1.00 93.12 89 PHE A O 1
#

Radius of gyration: 27.17 Å; chains: 1; bounding box: 48×32×78 Å

Foldseek 3Di:
DDDDDPCVDDDDDPPDDPDDDPPPDPPDPFPDDPPDPGPDDPDDDPPPDQAAQQGKDKDFPFDDDPDDDPVGDHTKIWIAHNVGDIDID